Protein AF-A0A1I5BI94-F1 (afdb_monomer)

Radius of gyration: 17.88 Å; Cα contacts (8 Å, |Δi|>4): 40; chains: 1; bounding box: 32×32×55 Å

Solvent-accessible surface area (backbone atoms only — not comparable to full-atom values): 5425 Å² total; per-residue (Å²): 111,62,63,50,28,70,79,68,74,46,25,98,87,39,68,86,68,74,84,78,51,72,68,57,50,50,52,45,31,73,75,66,77,39,57,90,97,47,80,43,74,65,52,38,70,76,70,53,75,55,68,69,58,51,51,54,50,50,51,48,51,51,53,52,49,51,51,52,51,53,54,48,50,54,52,49,54,54,49,52,52,54,49,52,59,56,58,77,72,108

Secondary structure (DSSP, 8-state):
--HHHHHHS--SS-TT--PPPHHHHHHHHHHHSS-TTS--HHHHHHH---HHHHHHHHHHHHHHHHHHHHHHHHHHHHHHHHHHHHHTT-

pLDDT: mean 93.61, std 4.84, range [65.31, 98.25]

Organism: NCBI:txid684065

Structure (mmCIF, N/CA/C/O backbone):
data_AF-A0A1I5BI94-F1
#
_entry.id   AF-A0A1I5BI94-F1
#
loop_
_atom_site.group_PDB
_atom_site.id
_atom_site.type_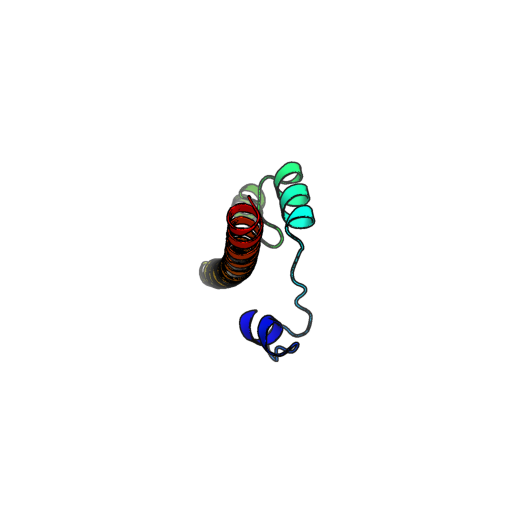symbol
_atom_site.label_atom_id
_atom_site.label_alt_id
_atom_site.label_comp_id
_atom_site.label_asym_id
_atom_site.label_entity_id
_atom_site.label_seq_id
_atom_site.pdbx_PDB_ins_code
_atom_site.Cartn_x
_atom_site.Cartn_y
_atom_site.Cartn_z
_atom_site.occupancy
_atom_site.B_iso_or_equiv
_atom_site.auth_seq_id
_atom_site.auth_comp_id
_atom_site.auth_asym_id
_atom_site.auth_atom_id
_atom_site.pdbx_PDB_model_num
ATOM 1 N N . TYR A 1 1 ? -3.842 -11.901 6.857 1.00 81.88 1 TYR A N 1
ATOM 2 C CA . TYR A 1 1 ? -2.755 -11.574 5.923 1.00 81.88 1 TYR A CA 1
ATOM 3 C C . TYR A 1 1 ? -3.237 -11.73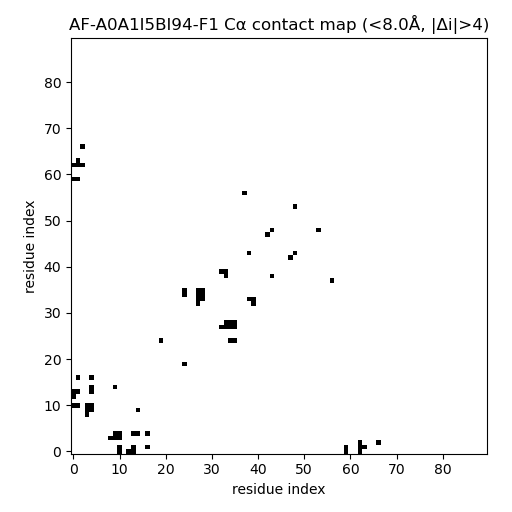7 4.498 1.00 81.88 1 TYR A C 1
ATOM 5 O O . TYR A 1 1 ? -4.028 -12.645 4.235 1.00 81.88 1 TYR A O 1
ATOM 13 N N . VAL A 1 2 ? -2.830 -10.838 3.607 1.00 89.06 2 VAL A N 1
ATOM 14 C CA . VAL A 1 2 ? -3.381 -10.702 2.247 1.00 89.06 2 VAL A CA 1
ATOM 15 C C . VAL A 1 2 ? -2.505 -11.363 1.180 1.00 89.06 2 VAL A C 1
ATOM 17 O O . VAL A 1 2 ? -2.997 -11.684 0.103 1.00 89.06 2 VAL A O 1
ATOM 20 N N . PHE A 1 3 ? -1.243 -11.686 1.483 1.00 93.56 3 PHE A N 1
ATOM 21 C CA . PHE A 1 3 ? -0.335 -12.332 0.526 1.00 93.56 3 PHE A CA 1
ATOM 22 C C . PHE A 1 3 ? -0.848 -13.675 -0.005 1.00 93.56 3 PHE A C 1
ATOM 24 O O . PHE A 1 3 ? -0.752 -13.931 -1.202 1.00 93.56 3 PHE A O 1
ATOM 31 N N . GLN A 1 4 ? -1.430 -14.523 0.851 1.00 92.12 4 GLN A N 1
ATOM 32 C CA . GLN A 1 4 ? -1.983 -15.813 0.419 1.00 92.12 4 GLN A CA 1
ATOM 33 C C . GLN A 1 4 ? -3.065 -15.601 -0.650 1.00 92.12 4 GLN A C 1
ATOM 35 O O . GLN A 1 4 ? -2.995 -16.210 -1.718 1.00 92.12 4 GLN A O 1
ATOM 40 N N . LYS A 1 5 ? -3.998 -14.666 -0.407 1.00 92.19 5 LYS A N 1
ATOM 41 C CA . LYS A 1 5 ? -5.047 -14.288 -1.368 1.00 92.19 5 LYS A CA 1
ATOM 42 C C . LYS A 1 5 ? -4.429 -13.781 -2.666 1.00 92.19 5 LYS A C 1
ATOM 44 O O . LYS A 1 5 ? -4.860 -14.202 -3.731 1.00 92.19 5 LYS A O 1
ATOM 49 N N . TYR A 1 6 ? -3.406 -12.935 -2.568 1.00 91.75 6 TYR A N 1
ATOM 50 C CA . TYR A 1 6 ? -2.724 -12.361 -3.723 1.00 91.75 6 TYR A CA 1
ATOM 51 C C . TYR A 1 6 ? -2.076 -13.418 -4.626 1.00 91.75 6 TYR A C 1
ATOM 53 O O . TYR A 1 6 ? -2.320 -13.449 -5.828 1.00 91.75 6 TYR A O 1
ATOM 61 N N . PHE A 1 7 ? -1.259 -14.305 -4.052 1.00 91.81 7 PHE A N 1
ATOM 62 C CA . PHE A 1 7 ? -0.460 -15.254 -4.831 1.00 91.81 7 PHE A CA 1
ATOM 63 C C . PHE A 1 7 ? -1.206 -16.539 -5.195 1.00 91.81 7 PHE A C 1
ATOM 65 O O . PHE A 1 7 ? -0.873 -17.170 -6.193 1.00 91.81 7 PHE A O 1
ATOM 72 N N . THR A 1 8 ? -2.196 -16.947 -4.398 1.00 92.12 8 THR A N 1
ATOM 73 C CA . THR A 1 8 ? -2.898 -18.232 -4.581 1.00 92.12 8 THR A CA 1
ATOM 74 C C . THR A 1 8 ? -4.370 -18.075 -4.967 1.00 92.12 8 THR A C 1
ATOM 76 O O . THR A 1 8 ? -5.049 -19.063 -5.241 1.00 92.12 8 THR A O 1
ATOM 79 N N . GLY A 1 9 ? -4.894 -16.846 -4.962 1.00 89.75 9 GLY A N 1
ATOM 80 C CA . GLY A 1 9 ? -6.311 -16.550 -5.192 1.00 89.75 9 GLY A CA 1
ATOM 81 C C . GLY A 1 9 ? -7.230 -16.879 -4.008 1.00 89.75 9 GLY A C 1
ATOM 82 O O . GLY A 1 9 ? -8.425 -16.575 -4.055 1.00 89.75 9 GLY A O 1
ATOM 83 N N . LYS A 1 10 ? -6.708 -17.478 -2.930 1.00 89.50 10 LYS A N 1
ATOM 84 C CA . LYS A 1 10 ? -7.471 -17.887 -1.741 1.00 89.50 10 LYS A CA 1
ATOM 85 C C . LYS A 1 10 ? -6.754 -17.478 -0.459 1.00 89.50 10 LYS A C 1
ATOM 87 O O . LYS A 1 10 ? -5.533 -17.407 -0.416 1.00 89.50 10 LYS A O 1
ATOM 92 N N . SER A 1 11 ? -7.518 -17.199 0.590 1.00 88.75 11 SER A N 1
ATOM 93 C CA . SER A 1 11 ? -6.977 -17.008 1.934 1.00 88.75 11 SER A CA 1
ATOM 94 C C . SER A 1 11 ? -7.918 -17.630 2.946 1.00 88.75 11 SER A C 1
ATOM 96 O O . SER A 1 11 ? -9.107 -17.322 2.931 1.00 88.75 11 SER A O 1
ATOM 98 N N . ASP A 1 12 ? -7.388 -18.477 3.824 1.00 87.38 12 ASP A N 1
ATOM 99 C CA . ASP A 1 12 ? -8.189 -19.156 4.853 1.00 87.38 12 ASP A CA 1
ATOM 100 C C . ASP A 1 12 ? -8.624 -18.184 5.960 1.00 87.38 12 ASP A C 1
ATOM 102 O O . ASP A 1 12 ? -9.633 -18.384 6.628 1.00 87.38 12 ASP A O 1
ATOM 106 N N . LEU A 1 13 ? -7.872 -17.092 6.128 1.00 84.56 13 LEU A N 1
ATOM 107 C CA . LEU A 1 13 ? -8.113 -16.067 7.146 1.00 84.56 13 LEU A CA 1
ATOM 108 C C . LEU A 1 13 ? -8.869 -14.843 6.608 1.00 84.56 13 LEU A C 1
ATOM 110 O O . LEU A 1 13 ? -9.430 -14.077 7.388 1.00 84.56 13 LEU A O 1
ATOM 114 N N . LYS A 1 14 ? -8.811 -14.602 5.294 1.00 83.50 14 LYS A N 1
ATOM 115 C CA . LYS A 1 14 ? -9.315 -13.393 4.616 1.00 83.50 14 LYS A CA 1
ATOM 116 C C . LYS A 1 14 ? -9.885 -13.752 3.237 1.00 83.50 14 LYS A C 1
ATOM 118 O O . LYS A 1 14 ? -9.417 -13.260 2.210 1.00 83.50 14 LYS A O 1
ATOM 123 N N . ALA A 1 15 ? -10.841 -14.678 3.201 1.00 86.19 15 ALA A N 1
ATOM 124 C CA . ALA A 1 15 ? -11.385 -15.221 1.952 1.00 86.19 15 ALA A CA 1
ATOM 125 C C . ALA A 1 15 ? -12.124 -14.168 1.103 1.00 86.19 15 ALA A C 1
ATOM 127 O O . ALA A 1 15 ? -12.051 -14.209 -0.130 1.00 86.19 15 ALA A O 1
ATOM 128 N N . ASP A 1 16 ? -12.776 -13.228 1.783 1.00 86.56 16 ASP A N 1
ATOM 129 C CA . ASP A 1 16 ? -13.593 -12.118 1.285 1.00 86.56 16 ASP A CA 1
ATOM 130 C C . ASP A 1 16 ? -12.800 -10.825 1.042 1.00 86.56 16 ASP A C 1
ATOM 132 O O . ASP A 1 16 ? -13.375 -9.798 0.691 1.00 86.56 16 ASP A O 1
ATOM 136 N N . TYR A 1 17 ? -11.482 -10.851 1.246 1.00 86.94 17 TYR A N 1
ATOM 137 C CA . TYR A 1 17 ? -10.659 -9.670 1.046 1.00 86.94 17 TYR A CA 1
ATOM 138 C C . TYR A 1 17 ? -10.484 -9.368 -0.445 1.00 86.94 17 TYR A C 1
ATOM 140 O O . TYR A 1 17 ? -9.929 -10.179 -1.195 1.00 86.94 17 TYR A O 1
ATOM 148 N N . GLU A 1 18 ? -10.903 -8.167 -0.830 1.00 85.69 18 GLU A N 1
ATOM 149 C CA . GLU A 1 18 ? -10.750 -7.610 -2.169 1.00 85.69 18 GLU A CA 1
ATOM 150 C C . GLU A 1 18 ? -9.652 -6.545 -2.167 1.00 85.69 18 GLU A C 1
ATOM 152 O O . GLU A 1 18 ? -9.619 -5.667 -1.302 1.00 85.69 18 GLU A O 1
ATOM 157 N N . PHE A 1 19 ? -8.742 -6.625 -3.139 1.00 88.00 19 PHE A N 1
ATOM 158 C CA . PHE A 1 19 ? -7.679 -5.637 -3.292 1.00 88.00 19 PHE A CA 1
ATOM 159 C C . PHE A 1 19 ? -8.248 -4.371 -3.939 1.00 88.00 19 PHE A C 1
ATOM 161 O O . PHE A 1 19 ? -8.669 -4.438 -5.098 1.00 88.00 19 PHE A O 1
ATOM 168 N N . PRO A 1 20 ? -8.248 -3.222 -3.240 1.00 86.44 20 PRO A N 1
ATOM 169 C CA . PRO A 1 20 ? -8.720 -1.981 -3.830 1.00 86.44 20 PRO A CA 1
ATOM 170 C C . PRO A 1 20 ? -7.774 -1.536 -4.945 1.00 86.44 20 PRO A C 1
ATOM 172 O O . PRO A 1 20 ? -6.551 -1.691 -4.855 1.00 86.44 20 PRO A O 1
ATOM 175 N N . LYS A 1 21 ? -8.336 -0.949 -5.999 1.00 91.50 21 LYS A N 1
ATOM 176 C CA . LYS A 1 21 ? -7.536 -0.342 -7.065 1.00 91.50 21 LYS A CA 1
ATOM 177 C C . LYS A 1 21 ? -6.913 0.965 -6.577 1.00 91.50 21 LYS A C 1
ATOM 179 O O . LYS A 1 21 ? -7.486 1.653 -5.733 1.00 91.50 21 LYS A O 1
ATOM 184 N N . LEU A 1 22 ? -5.760 1.346 -7.134 1.00 93.38 22 LEU A N 1
ATOM 185 C CA . LEU A 1 22 ? -5.082 2.594 -6.754 1.00 93.38 22 LEU A CA 1
ATOM 186 C C . LEU A 1 22 ? -5.981 3.821 -6.952 1.00 93.38 22 LEU A C 1
ATOM 188 O O . LEU A 1 22 ? -5.969 4.719 -6.118 1.00 93.38 22 LEU A O 1
ATOM 192 N N . GLU A 1 23 ? -6.806 3.828 -7.997 1.00 94.69 23 GLU A N 1
ATOM 193 C CA . GLU A 1 23 ? -7.749 4.909 -8.288 1.00 94.69 23 GLU A CA 1
ATOM 194 C C . GLU A 1 23 ? -8.855 5.012 -7.222 1.00 94.69 23 GLU A C 1
ATOM 196 O O . GLU A 1 23 ? -9.288 6.107 -6.860 1.00 94.69 23 GLU A O 1
ATOM 201 N N . GLU A 1 24 ? -9.302 3.873 -6.684 1.00 95.25 24 GLU A N 1
ATOM 202 C CA . GLU A 1 24 ? -10.303 3.817 -5.612 1.00 95.25 24 GLU A CA 1
ATOM 203 C C . GLU A 1 24 ? -9.707 4.297 -4.285 1.00 95.25 24 GLU A C 1
ATOM 205 O O . GLU A 1 24 ? -10.345 5.069 -3.567 1.00 95.25 24 GLU A O 1
ATOM 210 N N . ILE A 1 25 ? -8.463 3.899 -3.990 1.00 95.06 25 ILE A N 1
ATOM 211 C CA . ILE A 1 25 ? -7.714 4.392 -2.827 1.00 95.06 25 ILE A CA 1
ATOM 212 C C . ILE A 1 25 ? -7.521 5.906 -2.938 1.00 95.06 25 ILE A C 1
ATOM 214 O O . ILE A 1 25 ? -7.790 6.624 -1.979 1.00 95.06 25 ILE A O 1
ATOM 218 N N . GLU A 1 26 ? -7.082 6.404 -4.096 1.00 97.06 26 GLU A N 1
ATOM 219 C CA . GLU A 1 26 ? -6.847 7.831 -4.324 1.00 97.06 26 GLU A CA 1
ATOM 220 C C . GLU A 1 26 ? -8.125 8.644 -4.117 1.00 97.06 26 GLU A C 1
ATOM 222 O O . GLU A 1 26 ? -8.111 9.647 -3.397 1.00 97.06 26 GLU A O 1
ATOM 227 N N . LYS A 1 27 ? -9.239 8.196 -4.709 1.00 98.06 27 LYS A N 1
ATOM 228 C CA . LYS A 1 27 ? -10.545 8.830 -4.523 1.00 98.06 27 LYS A CA 1
ATOM 229 C C . LYS A 1 27 ? -10.926 8.870 -3.044 1.00 98.06 27 LYS A C 1
ATOM 231 O O . LYS A 1 27 ? -11.260 9.935 -2.530 1.00 98.06 27 LYS A O 1
ATOM 236 N N . PHE A 1 28 ? -10.823 7.737 -2.350 1.00 97.56 28 PHE A N 1
ATOM 237 C CA . PHE A 1 28 ? -11.176 7.653 -0.937 1.00 97.56 28 PHE A CA 1
ATOM 238 C C . PHE A 1 28 ? -10.312 8.580 -0.076 1.00 97.56 28 PHE A C 1
ATOM 240 O O . PHE A 1 28 ? -10.845 9.300 0.764 1.00 97.56 28 PHE A O 1
ATOM 247 N N . VAL A 1 29 ? -8.994 8.600 -0.291 1.00 97.31 29 VAL A N 1
ATOM 248 C CA . VAL A 1 29 ? -8.067 9.437 0.484 1.00 97.31 29 VAL A CA 1
ATOM 249 C C . VAL A 1 29 ? -8.330 10.923 0.239 1.00 97.31 29 VAL A C 1
ATOM 251 O O . VAL A 1 29 ? -8.314 11.693 1.196 1.00 97.31 29 VAL A O 1
ATOM 254 N N . LYS A 1 30 ? -8.632 11.331 -1.000 1.00 98.00 30 LYS A N 1
ATOM 255 C CA . LYS A 1 30 ? -9.012 12.718 -1.324 1.00 98.00 30 LYS A CA 1
ATOM 256 C C . LYS A 1 30 ? -10.293 13.158 -0.617 1.00 98.00 30 LYS A C 1
ATOM 258 O O . LYS A 1 30 ? -10.385 14.303 -0.187 1.00 98.00 30 LYS A O 1
ATOM 263 N N . GLU A 1 31 ? -11.275 12.267 -0.521 1.00 98.00 31 GLU A N 1
ATOM 264 C CA . GLU A 1 31 ? -12.578 12.563 0.083 1.00 98.00 31 GLU A CA 1
ATOM 265 C C . GLU A 1 31 ? -12.539 12.510 1.620 1.00 98.00 31 GLU A C 1
ATOM 267 O O . GLU A 1 31 ? -13.170 13.333 2.279 1.00 98.00 31 GLU A O 1
ATOM 272 N N . ASN A 1 32 ? -11.781 11.573 2.199 1.00 97.25 32 ASN A N 1
ATOM 273 C CA . ASN A 1 32 ? -11.877 11.229 3.622 1.00 97.25 32 ASN A CA 1
ATOM 274 C C . ASN A 1 32 ? -10.620 11.581 4.438 1.00 97.25 32 ASN A C 1
ATOM 276 O O . ASN A 1 32 ? -10.679 11.608 5.663 1.00 97.25 32 ASN A O 1
ATOM 280 N N . ASN A 1 33 ? -9.485 11.887 3.799 1.00 95.69 33 ASN A N 1
ATOM 281 C CA . ASN A 1 33 ? -8.197 12.197 4.444 1.00 95.69 33 ASN A CA 1
ATOM 282 C C . ASN A 1 33 ? -7.625 11.078 5.343 1.00 95.69 33 ASN A C 1
ATOM 284 O O . ASN A 1 33 ? -6.776 11.328 6.198 1.00 95.69 33 ASN A O 1
ATOM 288 N N . HIS A 1 34 ? -8.055 9.832 5.145 1.00 95.25 34 HIS A N 1
ATOM 289 C CA . HIS A 1 34 ? -7.461 8.639 5.752 1.00 95.25 34 HIS A CA 1
ATOM 290 C C . HIS A 1 34 ? -7.569 7.446 4.793 1.00 95.25 34 HIS A C 1
ATOM 292 O O . HIS A 1 34 ? -8.224 7.527 3.754 1.00 95.25 34 HIS A O 1
ATOM 298 N N . LEU A 1 35 ? -6.892 6.339 5.112 1.00 95.38 35 LEU A N 1
ATOM 299 C CA . LEU A 1 35 ? -6.893 5.144 4.266 1.00 95.38 35 LEU A CA 1
ATOM 300 C C . LEU A 1 35 ? -8.201 4.342 4.403 1.00 95.38 35 LEU A C 1
ATOM 302 O O . LEU A 1 35 ? -8.742 4.246 5.509 1.00 95.38 35 LEU A O 1
ATOM 306 N N . PRO A 1 36 ? -8.661 3.675 3.326 1.00 93.38 36 PRO A N 1
ATOM 307 C CA . PRO A 1 36 ? -9.771 2.731 3.401 1.00 93.38 36 PRO A CA 1
ATOM 308 C C . PRO A 1 36 ? -9.527 1.643 4.452 1.00 93.38 36 PRO A C 1
ATOM 310 O O . PRO A 1 36 ? -8.450 1.038 4.507 1.00 93.38 36 PRO A O 1
ATOM 313 N N . GLY A 1 37 ? -10.538 1.375 5.279 1.00 91.00 37 GLY A N 1
ATOM 314 C CA . GLY A 1 37 ? -10.465 0.382 6.355 1.00 91.00 37 GLY A CA 1
ATOM 315 C C . GLY A 1 37 ? -9.625 0.805 7.567 1.00 91.00 37 GLY A C 1
ATOM 316 O O . GLY A 1 37 ? -9.480 0.009 8.489 1.00 91.00 37 GLY A O 1
ATOM 317 N N . VAL A 1 38 ? -9.085 2.030 7.584 1.00 94.06 38 VAL A N 1
ATOM 318 C CA . VAL A 1 38 ? -8.455 2.637 8.763 1.00 94.06 38 VAL A CA 1
ATOM 319 C C . VAL A 1 38 ? -9.416 3.667 9.343 1.00 94.06 38 VAL A C 1
ATOM 321 O O . VAL A 1 38 ? -9.837 4.537 8.583 1.00 94.06 38 VAL A O 1
ATOM 324 N N . PRO A 1 39 ? -9.763 3.607 10.640 1.00 95.06 39 PRO A N 1
ATOM 325 C CA . PRO A 1 39 ? -10.567 4.651 11.265 1.00 95.06 39 PRO A CA 1
ATOM 326 C C . PRO A 1 39 ? -9.880 6.015 11.160 1.00 95.06 39 PRO A C 1
ATOM 328 O O . PRO A 1 39 ? -8.655 6.122 11.276 1.00 95.06 39 PRO A O 1
ATOM 331 N N . SER A 1 40 ? -10.662 7.067 10.962 1.00 96.12 40 SER A N 1
ATOM 332 C CA . SER A 1 40 ? -10.164 8.438 10.986 1.00 96.12 40 SER A CA 1
ATOM 333 C C . SER A 1 40 ? -9.589 8.792 12.360 1.00 96.12 40 SER A C 1
ATOM 335 O O . SER A 1 40 ? -9.961 8.228 13.391 1.00 96.12 40 SER A O 1
ATOM 337 N N . ALA A 1 41 ? -8.709 9.795 12.400 1.00 94.19 41 ALA A N 1
ATOM 338 C CA . ALA A 1 41 ? -8.164 10.292 13.663 1.00 94.19 41 ALA A CA 1
ATOM 339 C C . ALA A 1 41 ? -9.271 10.725 14.643 1.00 94.19 41 ALA A C 1
ATOM 341 O O . ALA A 1 41 ? -9.153 10.496 15.845 1.00 94.19 41 ALA A O 1
ATOM 342 N N . LYS A 1 42 ? -10.366 11.293 14.118 1.00 95.75 42 LYS A N 1
ATOM 343 C CA . LYS A 1 42 ? -11.539 11.678 14.905 1.00 95.75 42 LYS A CA 1
ATOM 344 C C . LYS A 1 42 ? -12.234 10.458 15.517 1.00 95.75 42 LYS A C 1
ATOM 346 O O . LYS A 1 42 ? -12.489 10.452 16.715 1.00 95.75 42 LYS A O 1
ATOM 351 N N . GLU A 1 43 ? -12.480 9.408 14.734 1.00 95.62 43 GLU A N 1
ATOM 352 C CA . GLU A 1 43 ? -13.111 8.178 15.237 1.00 95.62 43 GLU A CA 1
ATOM 353 C C . GLU A 1 43 ? -12.253 7.477 16.295 1.00 95.62 43 GLU A C 1
ATOM 355 O O . GLU A 1 43 ? -12.795 6.967 17.275 1.00 95.62 43 GLU A O 1
ATOM 360 N N . ILE A 1 44 ? -10.924 7.483 16.131 1.00 95.19 44 ILE A N 1
ATOM 361 C CA . ILE A 1 44 ? -9.987 6.940 17.128 1.00 95.19 44 ILE A CA 1
ATOM 362 C C . ILE A 1 44 ? -10.025 7.775 18.410 1.00 95.19 44 ILE A C 1
ATOM 364 O O . ILE A 1 44 ? -9.977 7.216 19.503 1.00 95.19 44 ILE A O 1
ATOM 368 N N . GLN A 1 45 ? -10.115 9.101 18.298 1.00 95.19 45 GLN A N 1
ATOM 369 C CA . GLN A 1 45 ? -10.203 9.988 19.455 1.00 95.19 45 GLN A CA 1
ATOM 370 C C . GLN A 1 45 ? -11.511 9.790 20.236 1.00 95.19 45 GLN A C 1
ATOM 372 O O . GLN A 1 45 ? -11.488 9.803 21.464 1.00 95.19 45 GLN A O 1
ATOM 377 N N . GLU A 1 46 ? -12.633 9.611 19.537 1.00 97.06 46 GLU A N 1
ATOM 378 C CA . GLU A 1 46 ? -13.962 9.472 20.143 1.00 97.06 46 GLU A CA 1
ATOM 379 C C . GLU A 1 46 ? -14.200 8.078 20.737 1.00 97.06 46 GLU A C 1
ATOM 381 O O . GLU A 1 46 ? -14.709 7.961 21.850 1.00 97.06 46 GLU A O 1
ATOM 386 N N . ASN A 1 47 ? -13.817 7.020 20.017 1.00 96.00 47 ASN A N 1
ATOM 387 C CA . ASN A 1 47 ? -14.169 5.640 20.374 1.00 96.00 47 ASN A CA 1
ATOM 388 C C . ASN A 1 47 ? -12.999 4.845 20.971 1.00 96.00 47 ASN A C 1
ATOM 390 O O . ASN A 1 47 ? -13.193 3.743 21.489 1.00 96.00 47 ASN A O 1
ATOM 394 N N . GLY A 1 48 ? -11.782 5.390 20.903 1.00 93.94 48 GLY A N 1
ATOM 395 C CA . GLY A 1 48 ? -10.561 4.643 21.165 1.00 93.94 48 GLY A CA 1
ATOM 396 C C . GLY A 1 48 ? -10.285 3.587 20.091 1.00 93.94 48 GLY A C 1
ATOM 397 O O . GLY A 1 48 ? -11.097 3.302 19.213 1.00 93.94 48 GLY A O 1
ATOM 398 N N . LEU A 1 49 ? -9.105 2.978 20.163 1.00 94.31 49 LEU A N 1
ATOM 399 C CA . LEU A 1 49 ? -8.753 1.802 19.372 1.00 94.31 49 LEU A CA 1
ATOM 400 C C . LEU A 1 49 ? -7.787 0.948 20.184 1.00 94.31 49 LEU A C 1
ATOM 402 O O . LEU A 1 49 ? -6.832 1.471 20.767 1.00 94.31 49 LEU A O 1
ATOM 406 N N . LYS A 1 50 ? -8.009 -0.368 20.246 1.00 96.06 50 LYS A N 1
ATOM 407 C CA . LYS A 1 50 ? -7.090 -1.231 20.994 1.00 96.06 50 LYS A CA 1
ATOM 408 C C . LYS A 1 50 ? -5.762 -1.324 20.254 1.00 96.06 50 LYS A C 1
ATOM 410 O O . LYS A 1 50 ? -5.723 -1.501 19.041 1.00 96.06 50 LYS A O 1
ATOM 415 N N . VAL A 1 51 ? -4.658 -1.316 20.99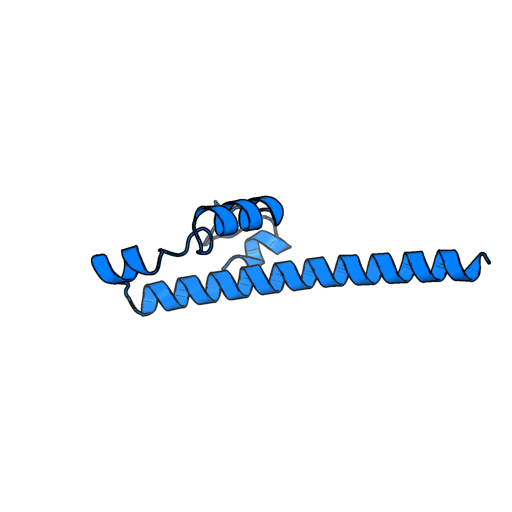8 1.00 93.69 51 VAL A N 1
ATOM 416 C CA . VAL A 1 51 ? -3.303 -1.415 20.423 1.00 93.69 51 VAL A CA 1
ATOM 417 C C . VAL A 1 51 ? -3.145 -2.663 19.544 1.00 93.69 51 VAL A C 1
ATOM 419 O O . VAL A 1 51 ? -2.570 -2.586 18.465 1.00 93.69 51 VAL A O 1
ATOM 422 N N . GLY A 1 52 ? -3.712 -3.803 19.956 1.00 95.56 52 GLY A N 1
ATOM 423 C CA . GLY A 1 52 ? -3.698 -5.025 19.143 1.00 95.56 52 GLY A CA 1
ATOM 424 C C . GLY A 1 52 ? -4.476 -4.899 17.827 1.00 95.56 52 GLY A C 1
ATOM 425 O O . GLY A 1 52 ? -4.036 -5.419 16.805 1.00 95.56 52 GLY A O 1
ATOM 426 N N . GLU A 1 53 ? -5.597 -4.172 17.827 1.00 94.00 53 GLU A N 1
ATOM 427 C CA . GLU A 1 53 ? -6.385 -3.898 16.616 1.00 94.00 53 GLU A CA 1
ATOM 428 C C . GLU A 1 53 ? -5.611 -2.971 15.672 1.00 94.00 53 GLU A C 1
ATOM 430 O O . GLU A 1 53 ? -5.503 -3.268 14.482 1.00 94.00 53 GLU A O 1
ATOM 435 N N . MET A 1 54 ? -4.983 -1.916 16.210 1.00 93.19 54 MET A N 1
ATOM 436 C CA . MET A 1 54 ? -4.113 -1.027 15.436 1.00 93.19 54 MET A CA 1
ATOM 437 C C . MET A 1 54 ? -2.928 -1.784 14.826 1.00 93.19 54 MET A C 1
ATOM 439 O O . MET A 1 54 ? -2.646 -1.626 13.644 1.00 93.19 54 MET A O 1
ATOM 443 N N . ASN A 1 55 ? -2.260 -2.651 15.588 1.00 95.31 55 ASN A N 1
ATOM 444 C CA . ASN A 1 55 ? -1.124 -3.425 15.082 1.00 95.31 55 ASN A CA 1
ATOM 445 C C . ASN A 1 55 ? -1.525 -4.371 13.943 1.00 95.31 55 ASN A C 1
ATOM 447 O O . ASN A 1 55 ? -0.819 -4.455 12.939 1.00 95.31 55 ASN A O 1
ATOM 451 N N . ASN A 1 56 ? -2.672 -5.044 14.063 1.00 93.00 56 ASN A N 1
ATOM 452 C CA . ASN A 1 56 ? -3.191 -5.900 12.995 1.00 93.00 56 ASN A CA 1
ATOM 453 C C . ASN A 1 56 ? -3.524 -5.094 11.733 1.00 93.00 56 ASN A C 1
ATOM 455 O O . ASN A 1 56 ? -3.232 -5.535 10.621 1.00 93.00 56 ASN A O 1
ATOM 459 N N . LEU A 1 57 ? -4.109 -3.908 11.906 1.00 93.19 57 LEU A N 1
ATOM 460 C CA . LEU A 1 57 ? -4.431 -3.004 10.811 1.00 93.19 57 LEU A CA 1
ATOM 461 C C . LEU A 1 57 ? -3.167 -2.481 10.118 1.00 93.19 57 LEU A C 1
ATOM 463 O O . LEU A 1 57 ? -3.075 -2.545 8.895 1.00 93.19 57 LEU A O 1
ATOM 467 N N . LEU A 1 58 ? -2.171 -2.028 10.885 1.00 94.81 58 LEU A N 1
ATOM 468 C CA . LEU A 1 58 ? -0.877 -1.588 10.361 1.00 94.81 58 LEU A CA 1
ATOM 469 C C . LEU A 1 58 ? -0.182 -2.703 9.584 1.00 94.81 58 LEU A C 1
ATOM 471 O O . LEU A 1 58 ? 0.297 -2.463 8.479 1.00 94.81 58 LEU A O 1
ATOM 475 N N . LEU A 1 59 ? -0.175 -3.926 10.117 1.00 95.06 59 LEU A N 1
ATOM 476 C CA . LEU A 1 59 ? 0.409 -5.069 9.426 1.00 95.06 59 LEU A CA 1
ATOM 477 C C . LEU A 1 59 ? -0.316 -5.347 8.104 1.00 95.06 59 LEU A C 1
ATOM 479 O O . LEU A 1 59 ? 0.340 -5.480 7.077 1.00 95.06 59 LEU A O 1
ATOM 483 N N . GLN A 1 60 ? -1.653 -5.322 8.086 1.00 92.00 60 GLN A N 1
ATOM 484 C CA . GLN A 1 60 ? -2.414 -5.436 6.838 1.00 92.00 60 GLN A CA 1
ATOM 485 C C . GLN A 1 60 ? -2.033 -4.335 5.831 1.00 92.00 60 GLN A C 1
ATOM 487 O O . GLN A 1 60 ? -1.829 -4.630 4.656 1.00 92.00 60 GLN A O 1
ATOM 492 N N . LYS A 1 61 ? -1.882 -3.078 6.274 1.00 93.88 61 LYS A N 1
ATOM 493 C CA . LYS A 1 61 ? -1.482 -1.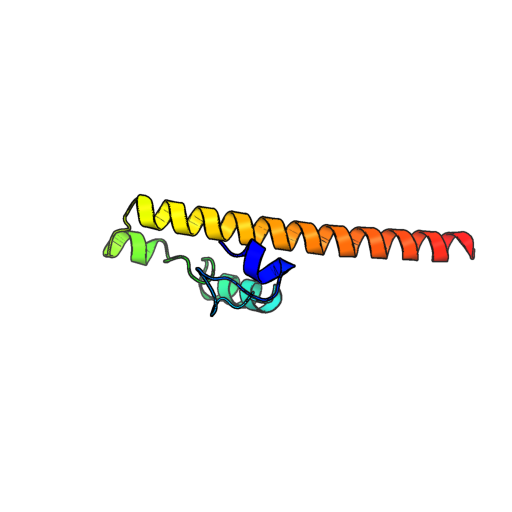961 5.399 1.00 93.88 61 LYS A CA 1
ATOM 494 C C . LYS A 1 61 ? -0.051 -2.068 4.887 1.00 93.88 61 LYS A C 1
ATOM 496 O O . LYS A 1 61 ? 0.203 -1.707 3.741 1.00 93.88 61 LYS A O 1
ATOM 501 N N . ILE A 1 62 ? 0.867 -2.612 5.681 1.00 96.06 62 ILE A N 1
ATOM 502 C CA . ILE A 1 62 ? 2.234 -2.906 5.239 1.00 96.06 62 ILE A CA 1
ATOM 503 C C . ILE A 1 62 ? 2.225 -3.983 4.149 1.00 96.06 62 ILE A C 1
ATOM 505 O O . ILE A 1 62 ? 2.926 -3.843 3.146 1.00 96.06 62 ILE A O 1
ATOM 509 N N . GLU A 1 63 ? 1.420 -5.036 4.300 1.00 94.25 63 GLU A N 1
ATOM 510 C CA . GLU A 1 63 ? 1.281 -6.067 3.268 1.00 94.25 63 GLU A CA 1
ATOM 511 C C . GLU A 1 63 ? 0.681 -5.504 1.971 1.00 94.25 63 GLU A C 1
ATOM 513 O O . GLU A 1 63 ? 1.227 -5.742 0.894 1.00 94.25 63 GLU A O 1
ATOM 518 N N . GLU A 1 64 ? -0.393 -4.710 2.067 1.00 94.06 64 GLU A N 1
ATOM 519 C CA . GLU A 1 64 ? -1.000 -4.009 0.924 1.00 94.06 64 GLU A CA 1
ATOM 520 C C . GLU A 1 64 ? 0.032 -3.127 0.199 1.00 94.06 64 GLU A C 1
ATOM 522 O O . GLU A 1 64 ? 0.198 -3.236 -1.016 1.00 94.06 64 GLU A O 1
ATOM 527 N N . LEU A 1 65 ? 0.784 -2.308 0.943 1.00 95.69 65 LEU A N 1
ATOM 528 C CA . LEU A 1 65 ? 1.829 -1.443 0.391 1.00 95.69 65 LEU A CA 1
ATOM 529 C C . LEU A 1 65 ? 2.941 -2.252 -0.289 1.00 95.69 65 LEU A C 1
ATOM 531 O O . LEU A 1 65 ? 3.397 -1.890 -1.370 1.00 95.69 65 LEU A O 1
ATOM 535 N N . THR A 1 66 ? 3.355 -3.367 0.313 1.00 96.81 66 THR A N 1
ATOM 536 C CA . THR A 1 66 ? 4.389 -4.246 -0.252 1.00 96.81 66 THR A CA 1
ATOM 537 C C . THR A 1 66 ? 3.939 -4.834 -1.591 1.00 96.81 66 THR A C 1
ATOM 539 O O . THR A 1 66 ? 4.721 -4.873 -2.540 1.00 96.81 66 THR A O 1
ATOM 542 N N . LEU A 1 67 ? 2.671 -5.239 -1.710 1.00 95.31 67 LEU A N 1
ATOM 543 C CA . LEU A 1 67 ? 2.109 -5.730 -2.972 1.00 95.31 67 LEU A CA 1
ATOM 544 C C . LEU A 1 67 ? 2.031 -4.632 -4.036 1.00 95.31 67 LEU A C 1
ATOM 546 O O . LEU A 1 67 ? 2.406 -4.875 -5.183 1.00 95.31 67 LEU A O 1
ATOM 550 N N . LEU A 1 68 ? 1.614 -3.419 -3.658 1.00 94.69 68 LEU A N 1
ATOM 551 C CA . LEU A 1 68 ? 1.613 -2.269 -4.565 1.00 94.69 68 LEU A CA 1
ATOM 552 C C . LEU A 1 68 ? 3.024 -1.960 -5.087 1.00 94.69 68 LEU A C 1
ATOM 554 O O . LEU A 1 68 ? 3.190 -1.729 -6.283 1.00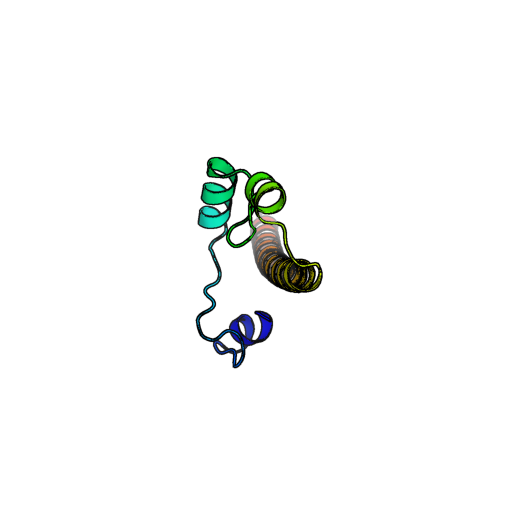 94.69 68 LEU A O 1
ATOM 558 N N . LEU A 1 69 ? 4.047 -2.030 -4.227 1.00 96.88 69 LEU A N 1
ATOM 559 C CA . LEU A 1 69 ? 5.448 -1.851 -4.624 1.00 96.88 69 LEU A CA 1
ATOM 560 C C . LEU A 1 69 ? 5.924 -2.941 -5.591 1.00 96.88 69 LEU A C 1
ATOM 562 O O . LEU A 1 69 ? 6.593 -2.631 -6.576 1.00 96.88 69 LEU A O 1
ATOM 566 N N . ILE A 1 70 ? 5.560 -4.205 -5.352 1.00 96.31 70 ILE A N 1
ATOM 567 C CA . ILE A 1 70 ? 5.879 -5.315 -6.263 1.00 96.31 70 ILE A CA 1
ATOM 568 C C . ILE A 1 70 ? 5.263 -5.068 -7.646 1.00 96.31 70 ILE A C 1
ATOM 570 O O . ILE A 1 70 ? 5.948 -5.210 -8.660 1.00 96.31 70 ILE A O 1
ATOM 574 N N . GLU A 1 71 ? 3.989 -4.678 -7.703 1.00 94.62 71 GLU A N 1
ATOM 575 C CA . GLU A 1 71 ? 3.305 -4.383 -8.965 1.00 94.62 71 GLU A CA 1
ATOM 576 C C . GLU A 1 71 ? 3.892 -3.163 -9.674 1.00 94.62 71 GLU A C 1
ATOM 578 O O . GLU A 1 71 ? 4.071 -3.173 -10.894 1.00 94.62 71 GLU A O 1
ATOM 583 N N . GLN A 1 72 ? 4.256 -2.126 -8.921 1.00 96.12 72 GLN A N 1
ATOM 584 C CA . GLN A 1 72 ? 4.899 -0.947 -9.482 1.00 96.12 72 GLN A CA 1
ATOM 585 C C . GLN A 1 72 ? 6.285 -1.270 -10.048 1.00 96.12 72 GLN A C 1
ATOM 587 O O . GLN A 1 72 ? 6.586 -0.859 -11.167 1.00 96.12 72 GLN A O 1
ATOM 592 N N . ASN A 1 73 ? 7.084 -2.081 -9.351 1.00 98.06 73 ASN A N 1
ATOM 593 C CA . ASN A 1 73 ? 8.381 -2.532 -9.849 1.00 98.06 73 ASN A CA 1
ATOM 594 C C . ASN A 1 73 ? 8.241 -3.349 -11.145 1.00 98.06 73 ASN A C 1
ATOM 596 O O . ASN A 1 73 ? 8.977 -3.114 -12.098 1.00 98.06 73 ASN A O 1
ATOM 600 N N . LYS A 1 74 ? 7.256 -4.257 -11.231 1.00 97.31 74 LYS A N 1
ATOM 601 C CA . LYS A 1 74 ? 6.976 -5.001 -12.474 1.00 97.31 74 LYS A CA 1
ATOM 602 C C . LYS A 1 74 ? 6.646 -4.066 -13.639 1.00 97.31 74 LYS A C 1
ATOM 604 O O . LYS A 1 74 ? 7.164 -4.265 -14.737 1.00 97.31 74 LYS A O 1
ATOM 609 N N . LYS A 1 75 ? 5.809 -3.046 -13.408 1.00 97.19 75 LYS A N 1
ATOM 610 C CA 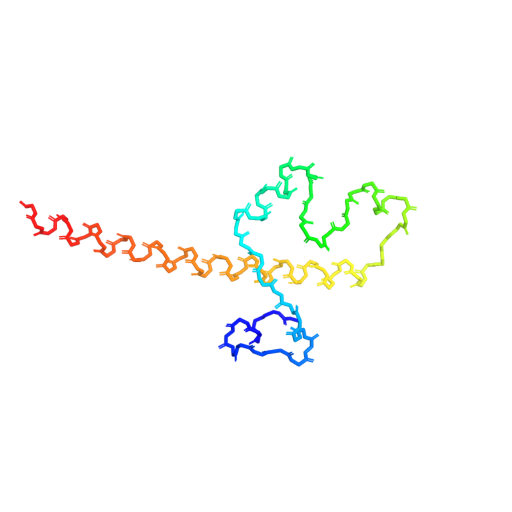. LYS A 1 75 ? 5.472 -2.037 -14.427 1.00 97.19 75 LYS A CA 1
ATOM 611 C C . LYS A 1 75 ? 6.705 -1.247 -14.866 1.00 97.19 75 LYS A C 1
ATOM 613 O O . LYS A 1 75 ? 6.893 -1.076 -16.065 1.00 97.19 75 LYS A O 1
ATOM 618 N N . MET A 1 76 ? 7.551 -0.822 -13.925 1.00 98.19 76 MET A N 1
ATOM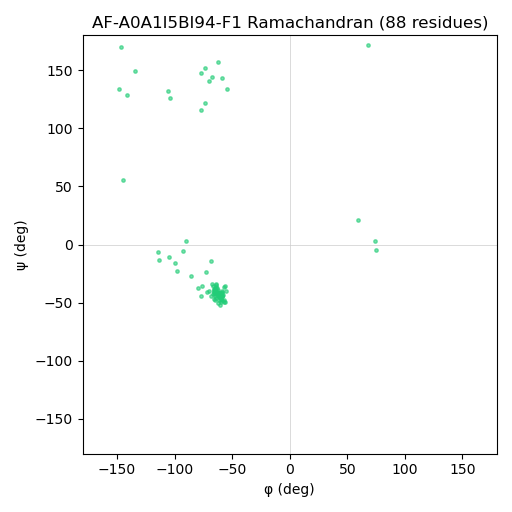 619 C CA . MET A 1 76 ? 8.804 -0.119 -14.230 1.00 98.19 76 MET A CA 1
ATOM 620 C C . MET A 1 76 ? 9.729 -0.978 -15.094 1.00 98.19 76 MET A C 1
ATOM 622 O O . MET A 1 76 ? 10.131 -0.545 -16.165 1.00 98.19 76 MET A O 1
ATOM 626 N N . THR A 1 77 ? 9.965 -2.239 -14.716 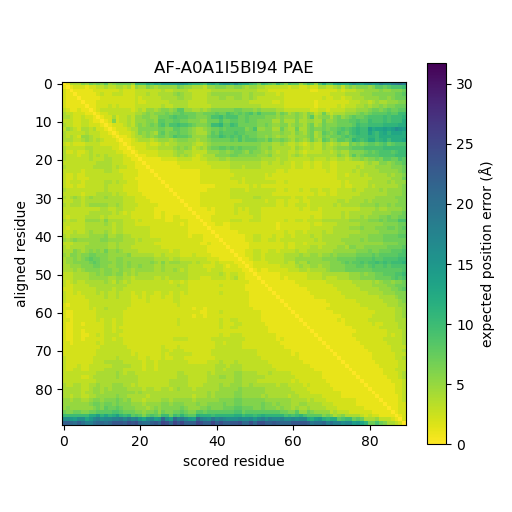1.00 98.25 77 THR A N 1
ATOM 627 C CA . THR A 1 77 ? 10.797 -3.151 -15.516 1.00 98.25 77 THR A CA 1
ATOM 628 C C . THR A 1 77 ? 10.244 -3.350 -16.932 1.00 98.25 77 THR A C 1
ATOM 630 O O . THR A 1 77 ? 11.002 -3.374 -17.897 1.00 98.25 77 THR A O 1
ATOM 633 N N . GLN A 1 78 ? 8.921 -3.465 -17.092 1.00 98.06 78 GLN A N 1
A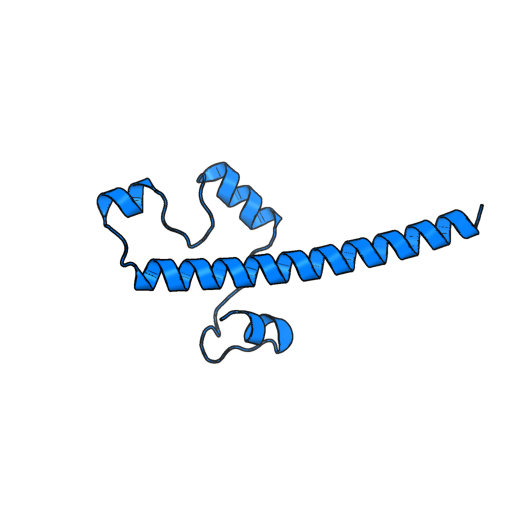TOM 634 C CA . GLN A 1 78 ? 8.297 -3.564 -18.419 1.00 98.06 78 GLN A CA 1
ATOM 635 C C . GLN A 1 78 ? 8.472 -2.284 -19.247 1.00 98.06 78 GLN A C 1
ATOM 637 O O . GLN A 1 78 ? 8.676 -2.355 -20.461 1.00 98.06 78 GLN A O 1
ATOM 642 N N . GLN A 1 79 ? 8.386 -1.118 -18.604 1.00 98.12 79 GLN A N 1
ATOM 643 C CA . GLN A 1 79 ? 8.631 0.169 -19.250 1.00 98.12 79 GLN A CA 1
ATOM 644 C C . GLN A 1 79 ? 10.092 0.293 -19.694 1.00 98.12 79 GLN A C 1
ATOM 646 O O . GLN A 1 79 ? 10.319 0.658 -20.844 1.00 98.12 79 GLN A O 1
ATOM 651 N N . ASP A 1 80 ? 11.052 -0.093 -18.852 1.00 98.19 80 ASP A N 1
ATOM 652 C CA . ASP A 1 80 ? 12.485 -0.065 -19.173 1.00 98.19 80 ASP A CA 1
ATOM 653 C C . ASP A 1 80 ? 12.815 -0.955 -20.378 1.00 98.19 80 ASP A C 1
ATOM 655 O O . ASP A 1 80 ? 13.512 -0.529 -21.299 1.00 98.19 80 ASP A O 1
ATOM 659 N N . VAL A 1 81 ? 12.255 -2.171 -20.429 1.00 98.06 81 VAL A N 1
ATOM 660 C CA . VAL A 1 81 ? 12.401 -3.066 -21.592 1.00 98.06 81 VAL A CA 1
ATOM 661 C C . VAL A 1 81 ? 11.892 -2.386 -22.863 1.00 98.06 81 VAL A C 1
ATOM 663 O O . VAL A 1 81 ? 12.596 -2.352 -23.871 1.00 98.06 81 VAL A O 1
ATOM 666 N N . ARG A 1 82 ? 10.696 -1.788 -22.815 1.00 97.44 82 ARG A N 1
ATOM 667 C CA . ARG A 1 82 ? 10.106 -1.110 -23.975 1.00 97.44 82 ARG A CA 1
ATOM 668 C C . ARG A 1 82 ? 10.909 0.117 -24.408 1.00 97.44 82 ARG A C 1
ATOM 670 O O . ARG A 1 82 ? 10.998 0.380 -25.605 1.00 97.44 82 ARG A O 1
ATOM 677 N N . ILE A 1 83 ? 11.467 0.875 -23.466 1.00 97.94 83 ILE A N 1
ATOM 678 C CA . ILE A 1 83 ? 12.333 2.022 -23.762 1.00 97.94 83 ILE A CA 1
ATOM 679 C C . ILE A 1 83 ? 13.582 1.540 -24.502 1.00 97.94 83 ILE A C 1
ATOM 681 O O . ILE A 1 83 ? 13.847 2.023 -25.601 1.00 97.94 83 ILE A O 1
ATOM 685 N N . ASN A 1 84 ? 14.264 0.516 -23.983 1.00 97.38 84 ASN A N 1
ATOM 686 C CA . ASN A 1 84 ? 15.456 -0.053 -24.615 1.00 97.38 84 ASN A CA 1
ATOM 687 C C . ASN A 1 84 ? 15.172 -0.573 -26.037 1.00 97.38 84 ASN A C 1
ATOM 689 O O . ASN A 1 84 ? 15.960 -0.348 -26.954 1.00 97.38 84 ASN A O 1
ATOM 693 N N . GLU A 1 85 ? 14.027 -1.229 -26.258 1.00 97.31 85 GLU A N 1
ATOM 694 C CA . GLU A 1 85 ? 13.606 -1.684 -27.593 1.00 97.31 85 GLU A CA 1
ATOM 695 C C . GLU A 1 85 ? 13.357 -0.535 -28.580 1.00 97.31 85 GLU A C 1
ATOM 697 O O . GLU A 1 85 ? 13.573 -0.693 -29.783 1.00 97.31 85 GLU A O 1
ATOM 702 N N . LEU A 1 86 ? 12.850 0.604 -28.100 1.00 97.00 86 LEU A N 1
ATOM 703 C CA . LEU A 1 86 ? 12.616 1.790 -28.923 1.00 97.00 86 LEU A CA 1
ATOM 704 C C . LEU A 1 86 ? 13.920 2.532 -29.227 1.00 97.00 86 LEU A C 1
ATOM 706 O O . LEU A 1 86 ? 14.066 3.062 -30.328 1.00 97.00 86 LEU A O 1
ATOM 710 N N . GLU A 1 87 ? 14.857 2.558 -28.282 1.00 96.25 87 GLU A N 1
ATOM 711 C CA . GLU A 1 87 ? 16.180 3.158 -28.462 1.00 96.25 87 GLU A CA 1
ATOM 712 C C . GLU A 1 87 ? 17.052 2.346 -29.421 1.00 96.25 87 GLU A C 1
ATOM 714 O O . GLU A 1 87 ? 17.685 2.930 -30.291 1.00 96.25 87 GLU A O 1
ATOM 719 N N . ALA A 1 88 ? 17.009 1.012 -29.355 1.00 94.06 88 ALA A N 1
ATOM 720 C CA . ALA A 1 88 ? 17.757 0.137 -30.263 1.00 94.06 88 ALA A CA 1
ATOM 721 C C . ALA A 1 88 ? 17.264 0.169 -31.726 1.00 94.06 88 ALA A C 1
ATOM 723 O O . ALA A 1 88 ? 17.935 -0.352 -32.616 1.00 94.06 88 ALA A O 1
ATOM 724 N N . LYS A 1 89 ? 16.075 0.732 -31.980 1.00 85.88 89 LYS A N 1
ATOM 725 C CA . LYS A 1 89 ? 15.497 0.905 -33.326 1.00 85.88 89 LYS A CA 1
ATOM 726 C C . LYS A 1 89 ? 15.828 2.260 -33.964 1.00 85.88 89 LYS A C 1
ATOM 728 O O . LYS A 1 89 ? 15.426 2.475 -35.109 1.00 85.88 89 LYS A O 1
ATOM 733 N N . LYS A 1 90 ? 16.475 3.170 -33.232 1.00 65.31 90 LYS A N 1
ATOM 734 C CA . LYS A 1 90 ? 16.966 4.457 -33.745 1.00 65.31 90 LYS A CA 1
ATOM 735 C C . LYS A 1 90 ? 18.395 4.327 -34.252 1.00 65.31 90 LYS A C 1
ATOM 737 O O . LYS A 1 90 ? 18.699 5.052 -35.222 1.00 65.31 90 LYS A O 1
#

Mean predicted aligned error: 3.81 Å

Foldseek 3Di:
DCVCCVPVVADPVCRPDDQDDPVRQVVCCVVPVDGPPDDDPVCCVVPNDDPVRVVVVVVVVVVSVVVVVVVVVVVVVVVVVVVVVVVVVD

Sequence (90 aa):
YVFQKYFTGKSDLKADYEFPKLEEIEKFVKENNHLPGVPSAKEIQENGLKVGEMNNLLLQKIEELTLLLIEQNKKMTQQDVRINELEAKK